Protein AF-A0A848LND6-F1 (afdb_monomer_lite)

Structure (mmCIF, N/CA/C/O backbone):
data_AF-A0A848LND6-F1
#
_entry.id   AF-A0A848LND6-F1
#
loop_
_atom_site.group_PDB
_atom_site.id
_atom_site.type_symbol
_atom_site.label_atom_id
_atom_site.label_alt_id
_atom_site.label_comp_id
_atom_site.label_asym_id
_atom_site.label_entity_id
_atom_site.label_seq_id
_atom_site.pdbx_PDB_ins_code
_atom_site.Cartn_x
_atom_site.Cartn_y
_atom_site.Cartn_z
_atom_site.occupancy
_atom_site.B_iso_or_equiv
_atom_site.auth_seq_id
_atom_site.auth_comp_id
_atom_site.auth_asym_id
_atom_site.auth_atom_id
_atom_site.pdbx_PDB_model_num
ATOM 1 N N . MET A 1 1 ? -24.160 -10.619 5.389 1.00 43.16 1 MET A N 1
ATOM 2 C CA . MET A 1 1 ? -23.537 -10.681 4.048 1.00 43.16 1 MET A CA 1
ATOM 3 C C . MET A 1 1 ? -22.967 -9.297 3.745 1.00 43.16 1 MET A C 1
ATOM 5 O O . MET A 1 1 ? -23.673 -8.498 3.158 1.00 43.16 1 MET A O 1
ATOM 9 N N . GLN A 1 2 ? -21.769 -8.965 4.237 1.00 47.16 2 GLN A N 1
ATOM 10 C CA . GLN A 1 2 ? -21.143 -7.640 4.015 1.00 47.16 2 GLN A CA 1
ATOM 11 C C . GLN A 1 2 ? -19.680 -7.740 3.547 1.00 47.16 2 GLN A C 1
ATOM 13 O O . GLN A 1 2 ? -19.241 -6.921 2.762 1.00 47.16 2 GLN A O 1
ATOM 18 N N . THR A 1 3 ? -18.988 -8.839 3.847 1.00 53.59 3 THR A N 1
ATOM 19 C CA . THR A 1 3 ? -17.534 -9.010 3.670 1.00 53.59 3 THR A CA 1
ATOM 20 C C . THR A 1 3 ? -16.976 -8.986 2.242 1.00 53.59 3 THR A C 1
ATOM 22 O O . THR A 1 3 ? -15.769 -9.099 2.075 1.00 53.59 3 THR A O 1
ATOM 25 N N . ARG A 1 4 ? -17.806 -8.889 1.196 1.00 54.22 4 ARG A N 1
ATOM 26 C CA . ARG A 1 4 ? -17.329 -8.899 -0.200 1.00 54.22 4 ARG A CA 1
ATOM 27 C C . ARG A 1 4 ? -17.141 -7.494 -0.779 1.00 54.22 4 ARG A C 1
ATOM 29 O O . ARG A 1 4 ? -16.405 -7.361 -1.746 1.00 54.22 4 ARG A O 1
ATOM 36 N N . SER A 1 5 ? -17.787 -6.483 -0.192 1.00 60.31 5 SER A N 1
ATOM 37 C CA . SER A 1 5 ? -17.669 -5.089 -0.638 1.00 60.31 5 SER A CA 1
ATOM 38 C C . SER A 1 5 ? -16.419 -4.425 -0.065 1.00 60.31 5 SER A C 1
ATOM 40 O O . SER A 1 5 ? -15.698 -3.761 -0.797 1.00 60.31 5 SER A O 1
ATOM 42 N N . ASP A 1 6 ? -16.110 -4.674 1.210 1.00 68.75 6 ASP A N 1
ATOM 43 C CA . ASP A 1 6 ? -15.001 -4.008 1.904 1.00 68.75 6 ASP A CA 1
ATOM 44 C C . ASP A 1 6 ? -13.634 -4.402 1.329 1.00 68.75 6 ASP A C 1
ATOM 46 O O . ASP A 1 6 ? -12.764 -3.560 1.125 1.00 68.75 6 ASP A O 1
ATOM 50 N N . THR A 1 7 ? -13.443 -5.681 0.986 1.00 71.12 7 THR A N 1
ATOM 51 C CA . THR A 1 7 ? -12.166 -6.160 0.429 1.00 71.12 7 THR A CA 1
ATOM 52 C C . THR A 1 7 ? -11.905 -5.647 -0.991 1.00 71.12 7 THR A C 1
ATOM 54 O O . THR A 1 7 ? -10.747 -5.530 -1.392 1.00 71.12 7 THR A O 1
ATOM 57 N N . ASP A 1 8 ? -12.960 -5.378 -1.762 1.00 75.44 8 ASP A N 1
ATOM 58 C CA . ASP A 1 8 ? -12.841 -4.813 -3.109 1.00 75.44 8 ASP A CA 1
ATOM 59 C C . ASP A 1 8 ? -12.484 -3.325 -3.019 1.00 75.44 8 ASP A C 1
ATOM 61 O O . ASP A 1 8 ? -11.500 -2.892 -3.612 1.00 75.44 8 ASP A O 1
ATOM 65 N N . SER A 1 9 ? -13.160 -2.584 -2.134 1.00 82.69 9 SER A N 1
ATOM 66 C CA . SER A 1 9 ? -12.864 -1.172 -1.869 1.00 82.69 9 SER A CA 1
ATOM 67 C C . SER A 1 9 ? -11.454 -0.938 -1.316 1.00 82.69 9 SER A C 1
ATOM 69 O O . SER A 1 9 ? -10.799 0.030 -1.699 1.00 82.69 9 SER A O 1
ATOM 71 N N . ILE A 1 10 ? -10.944 -1.829 -0.456 1.00 86.69 10 ILE A N 1
ATOM 72 C CA . ILE A 1 10 ? -9.559 -1.747 0.037 1.00 86.69 10 ILE A CA 1
ATOM 73 C C . ILE A 1 10 ? -8.568 -1.991 -1.098 1.00 86.69 10 ILE A C 1
ATOM 75 O O . ILE A 1 10 ? -7.595 -1.251 -1.224 1.00 86.69 10 ILE A O 1
ATOM 79 N N . LEU A 1 11 ? -8.814 -2.995 -1.944 1.00 87.94 11 LEU A N 1
ATOM 80 C CA . LEU A 1 11 ? -7.951 -3.256 -3.092 1.00 87.94 11 LEU A CA 1
ATOM 81 C C . LEU A 1 11 ? -7.933 -2.055 -4.043 1.00 87.94 11 LEU A C 1
ATOM 83 O O . LEU A 1 11 ? -6.856 -1.627 -4.449 1.00 87.94 11 LEU A O 1
ATOM 87 N N . GLU A 1 12 ? -9.089 -1.470 -4.354 1.00 88.50 12 GLU A N 1
ATOM 88 C CA . GLU A 1 12 ? -9.178 -0.258 -5.173 1.00 88.50 12 GLU A CA 1
ATOM 89 C C . GLU A 1 12 ? -8.412 0.916 -4.550 1.00 88.50 12 GLU A C 1
ATOM 91 O O . GLU A 1 12 ? -7.643 1.585 -5.244 1.00 88.50 12 GLU A O 1
ATOM 96 N N . ALA A 1 13 ? -8.557 1.142 -3.240 1.00 88.88 13 ALA A N 1
ATOM 97 C CA . ALA A 1 13 ? -7.839 2.196 -2.528 1.00 88.88 13 ALA A CA 1
ATOM 98 C C . ALA A 1 13 ? -6.320 1.979 -2.566 1.00 88.88 13 ALA A C 1
ATOM 100 O O . ALA A 1 13 ? -5.570 2.912 -2.861 1.00 88.88 13 ALA A O 1
ATOM 101 N N . VAL A 1 14 ? -5.867 0.745 -2.335 1.00 90.50 14 VAL A N 1
ATOM 102 C CA . VAL A 1 14 ? -4.450 0.370 -2.380 1.00 90.50 14 VAL A CA 1
ATOM 103 C C . VAL A 1 14 ? -3.893 0.522 -3.790 1.00 90.50 14 VAL A C 1
ATOM 105 O O . VAL A 1 14 ? -2.825 1.107 -3.960 1.00 90.50 14 VAL A O 1
ATOM 108 N N . VAL A 1 15 ? -4.609 0.071 -4.820 1.00 90.75 15 VAL A N 1
ATOM 109 C CA . VAL A 1 15 ? -4.204 0.227 -6.227 1.00 90.75 15 VAL A CA 1
ATOM 110 C C . VAL A 1 15 ? -4.138 1.706 -6.612 1.00 90.75 15 VAL A C 1
ATOM 112 O O . VAL A 1 15 ? -3.172 2.136 -7.247 1.00 90.75 15 VAL A O 1
ATOM 115 N N . ALA A 1 16 ? -5.116 2.511 -6.198 1.00 90.00 16 ALA A N 1
ATOM 116 C CA . ALA A 1 16 ? -5.124 3.949 -6.445 1.00 90.00 16 ALA A CA 1
ATOM 117 C C . ALA A 1 16 ? -3.959 4.660 -5.738 1.00 90.00 16 ALA A C 1
ATOM 119 O O . ALA A 1 16 ? -3.291 5.488 -6.358 1.00 90.00 16 ALA A O 1
ATOM 120 N N . ALA A 1 17 ? -3.678 4.316 -4.479 1.00 91.00 17 ALA A N 1
ATOM 121 C CA . ALA A 1 17 ? -2.545 4.852 -3.728 1.00 91.00 17 ALA A CA 1
ATOM 122 C C . ALA A 1 17 ? -1.205 4.418 -4.341 1.00 91.00 17 ALA A C 1
ATOM 124 O O . ALA A 1 17 ? -0.308 5.238 -4.508 1.00 91.00 17 ALA A O 1
ATOM 125 N N . THR A 1 18 ? -1.095 3.160 -4.776 1.00 90.06 18 THR A N 1
ATOM 126 C CA . THR A 1 18 ? 0.072 2.618 -5.495 1.00 90.06 18 THR A CA 1
ATOM 127 C C . THR A 1 18 ? 0.360 3.431 -6.751 1.00 90.06 18 THR A C 1
ATOM 129 O O . THR A 1 18 ? 1.496 3.844 -6.987 1.00 90.06 18 THR A O 1
ATOM 132 N N . ARG A 1 19 ? -0.681 3.725 -7.535 1.00 89.44 19 ARG A N 1
ATOM 133 C CA . ARG A 1 19 ? -0.572 4.543 -8.748 1.00 89.44 19 ARG A CA 1
ATOM 134 C C . ARG A 1 19 ? -0.210 5.997 -8.474 1.00 89.44 19 ARG A C 1
ATOM 136 O O . ARG A 1 19 ? 0.491 6.592 -9.281 1.00 89.44 19 ARG A O 1
ATOM 143 N N . ALA A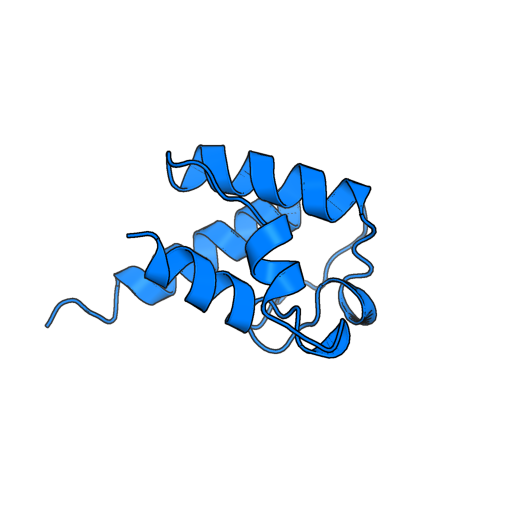 1 20 ? -0.671 6.565 -7.366 1.00 89.56 20 ALA A N 1
ATOM 144 C CA . ALA A 1 20 ? -0.338 7.935 -6.988 1.00 89.56 20 ALA A CA 1
ATOM 145 C C . ALA A 1 20 ? 1.088 8.055 -6.417 1.00 89.56 20 ALA A C 1
ATOM 147 O O . ALA A 1 20 ? 1.797 9.025 -6.689 1.00 89.56 20 ALA A O 1
ATOM 148 N N . ALA A 1 21 ? 1.526 7.050 -5.659 1.00 88.81 21 ALA A N 1
ATOM 149 C CA . ALA A 1 21 ? 2.826 7.030 -5.005 1.00 88.81 21 ALA A CA 1
ATOM 150 C C . ALA A 1 21 ? 3.978 6.721 -5.971 1.00 88.81 21 ALA A C 1
ATOM 152 O O . ALA A 1 21 ? 5.070 7.288 -5.834 1.00 88.81 21 ALA A O 1
ATOM 153 N N . CYS A 1 22 ? 3.744 5.841 -6.951 1.00 83.44 22 CYS A N 1
ATOM 154 C CA . CYS A 1 22 ? 4.761 5.461 -7.919 1.00 83.44 22 CYS A CA 1
ATOM 155 C C . CYS A 1 22 ? 4.830 6.447 -9.087 1.00 83.44 22 CYS A C 1
ATOM 157 O O . CYS A 1 22 ? 3.832 6.764 -9.727 1.00 83.44 22 CYS A O 1
ATOM 159 N N . LYS A 1 23 ? 6.045 6.894 -9.411 1.00 76.56 23 LYS A N 1
ATOM 160 C CA . LYS A 1 23 ? 6.314 7.701 -10.614 1.00 76.56 23 LYS A CA 1
ATOM 161 C C . LYS A 1 23 ? 6.724 6.862 -11.825 1.00 76.56 23 LYS A C 1
ATOM 163 O O . LYS A 1 23 ? 6.931 7.420 -12.902 1.00 76.56 23 LYS A O 1
ATOM 168 N N . LEU A 1 24 ? 6.896 5.555 -11.638 1.00 77.06 24 LEU A N 1
ATOM 169 C CA . LEU A 1 24 ? 7.280 4.627 -12.692 1.00 77.06 24 LEU A CA 1
ATOM 170 C C . LEU A 1 24 ? 6.042 4.151 -13.463 1.00 77.06 24 LEU A C 1
ATOM 172 O O . LEU A 1 24 ? 4.936 4.161 -12.918 1.00 77.06 24 LEU A O 1
ATOM 176 N N . PRO A 1 25 ? 6.209 3.733 -14.729 1.00 77.81 25 PRO A N 1
ATOM 177 C CA . PRO A 1 25 ? 5.140 3.074 -15.461 1.00 77.81 25 PRO A CA 1
ATOM 178 C C . PRO A 1 25 ? 4.784 1.758 -14.761 1.00 77.81 25 PRO A C 1
ATOM 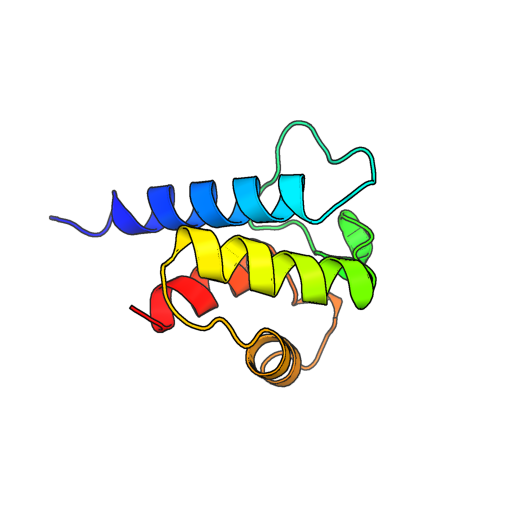180 O O . PRO A 1 25 ? 5.538 0.790 -14.813 1.00 77.81 25 PRO A O 1
ATOM 183 N N . LEU A 1 26 ? 3.636 1.749 -14.089 1.00 83.19 26 LEU A N 1
ATOM 184 C CA . LEU A 1 26 ? 3.074 0.558 -13.462 1.00 83.19 26 LEU A CA 1
ATOM 185 C C . LEU A 1 26 ? 2.348 -0.307 -14.502 1.00 83.19 26 LEU A C 1
ATOM 187 O O . LEU A 1 26 ? 1.863 0.224 -15.508 1.00 83.19 26 LEU A O 1
ATOM 191 N N . PRO A 1 27 ? 2.224 -1.622 -14.258 1.00 83.62 27 PRO A N 1
ATOM 192 C CA . PRO A 1 27 ? 1.420 -2.490 -15.104 1.00 83.62 27 PRO A CA 1
ATOM 193 C C . PRO A 1 27 ? -0.043 -2.028 -15.151 1.00 83.62 27 PRO A C 1
ATOM 195 O O . PRO A 1 27 ? -0.588 -1.468 -14.193 1.00 83.62 27 PRO A O 1
ATOM 198 N N . GLU A 1 28 ? -0.697 -2.292 -16.285 1.00 82.56 28 GLU A N 1
ATOM 199 C CA . GLU A 1 28 ? -2.110 -1.946 -16.491 1.00 82.56 28 GLU A CA 1
ATOM 200 C C . GLU A 1 28 ? -3.012 -2.632 -15.454 1.00 82.56 28 GLU A C 1
ATOM 202 O O . GLU A 1 28 ? -3.974 -2.031 -14.973 1.00 82.56 28 GLU A O 1
ATOM 207 N N . VAL A 1 29 ? -2.637 -3.848 -15.045 1.00 84.75 29 VAL A N 1
ATOM 208 C CA . VAL A 1 29 ? -3.320 -4.642 -14.023 1.00 84.75 29 VAL A CA 1
ATOM 209 C C . VAL A 1 29 ? -2.390 -4.842 -12.828 1.00 84.75 29 VAL A C 1
ATOM 211 O O . VAL A 1 29 ? -1.356 -5.493 -12.942 1.00 84.75 29 VAL A O 1
ATOM 214 N N . ILE A 1 30 ? -2.783 -4.301 -11.673 1.00 86.44 30 ILE A N 1
ATOM 215 C CA . ILE A 1 30 ? -2.099 -4.515 -10.393 1.00 86.44 30 ILE A CA 1
ATOM 216 C C . ILE A 1 30 ? -2.898 -5.552 -9.603 1.00 86.44 30 ILE A C 1
ATOM 218 O O . ILE A 1 30 ? -3.950 -5.254 -9.046 1.00 86.44 30 ILE A O 1
ATOM 222 N N . ASP A 1 31 ? -2.396 -6.782 -9.591 1.00 86.81 31 ASP A N 1
ATOM 223 C CA . ASP A 1 31 ? -2.912 -7.885 -8.777 1.00 86.81 31 ASP A CA 1
ATOM 224 C C . ASP A 1 31 ? -2.298 -7.929 -7.363 1.00 86.81 31 ASP A C 1
ATOM 226 O O . ASP A 1 31 ? -1.198 -7.419 -7.134 1.00 86.81 31 ASP A O 1
ATOM 230 N N . ARG A 1 32 ? -2.989 -8.602 -6.432 1.00 87.75 32 ARG A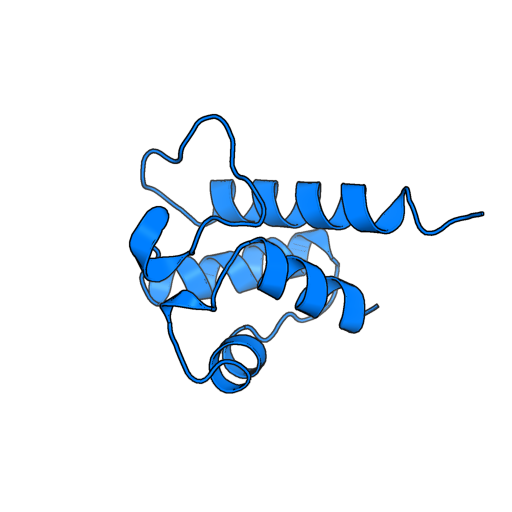 N 1
ATOM 231 C CA . ARG A 1 32 ? -2.551 -8.853 -5.048 1.00 87.75 32 ARG A CA 1
ATOM 232 C C . ARG A 1 32 ? -1.205 -9.571 -4.954 1.00 87.75 32 ARG A C 1
ATOM 234 O O . ARG A 1 32 ? -0.516 -9.393 -3.956 1.00 87.75 32 ARG A O 1
ATOM 241 N N . GLY A 1 33 ? -0.837 -10.367 -5.955 1.00 87.62 33 GLY A N 1
ATOM 242 C CA . GLY A 1 33 ? 0.442 -11.074 -5.995 1.00 87.62 33 GLY A CA 1
ATOM 243 C C . GLY A 1 33 ? 1.659 -10.204 -6.323 1.00 87.62 33 GLY A C 1
ATOM 244 O O . GLY A 1 33 ? 2.781 -10.672 -6.140 1.00 87.62 33 GLY A O 1
ATOM 245 N N . HIS A 1 34 ? 1.483 -8.962 -6.791 1.00 89.75 34 HIS A N 1
ATOM 246 C CA . HIS A 1 34 ? 2.627 -8.119 -7.142 1.00 89.75 34 HIS A CA 1
ATOM 247 C C . HIS A 1 34 ? 3.347 -7.619 -5.895 1.00 89.75 34 HIS A C 1
ATOM 249 O O . HIS A 1 34 ? 2.739 -7.051 -4.984 1.00 89.75 34 HIS A O 1
ATOM 255 N N . CYS A 1 35 ? 4.663 -7.806 -5.887 1.00 89.56 35 CYS A N 1
ATOM 256 C CA . CYS A 1 35 ? 5.539 -7.285 -4.852 1.00 89.56 35 CYS A CA 1
ATOM 257 C C . CYS A 1 35 ? 5.881 -5.820 -5.134 1.00 89.56 35 CYS A C 1
ATOM 259 O O . CYS A 1 35 ? 6.345 -5.474 -6.221 1.00 89.56 35 CYS A O 1
ATOM 261 N N . PHE A 1 36 ? 5.720 -4.960 -4.131 1.00 88.50 36 PHE A N 1
ATOM 262 C CA . PHE A 1 36 ? 6.056 -3.547 -4.247 1.00 88.50 36 PHE A CA 1
ATOM 263 C C . PHE A 1 36 ? 7.527 -3.343 -4.593 1.00 88.50 36 PHE A C 1
ATOM 265 O O . PHE A 1 36 ? 7.832 -2.589 -5.509 1.00 88.50 36 PHE A O 1
ATOM 272 N N . VAL A 1 37 ? 8.435 -4.042 -3.914 1.00 86.25 37 VAL A N 1
ATOM 273 C CA . VAL A 1 37 ? 9.880 -3.834 -4.073 1.00 86.25 37 VAL A CA 1
ATOM 274 C C . VAL A 1 37 ? 10.399 -4.463 -5.366 1.00 86.25 37 VAL A C 1
ATOM 276 O O . VAL A 1 37 ? 11.093 -3.803 -6.134 1.00 86.25 37 VAL A O 1
ATOM 279 N N . THR A 1 38 ? 10.073 -5.732 -5.627 1.00 84.88 38 THR A N 1
ATOM 280 C CA . THR A 1 38 ? 10.694 -6.483 -6.730 1.00 84.88 38 THR A CA 1
ATOM 281 C C . THR A 1 38 ? 9.949 -6.373 -8.053 1.00 84.88 38 THR A C 1
ATOM 283 O O . THR A 1 38 ? 10.585 -6.461 -9.097 1.00 84.88 38 THR A O 1
ATOM 286 N N . ASP A 1 39 ? 8.624 -6.229 -8.022 1.00 85.69 39 ASP A N 1
ATOM 287 C CA . ASP A 1 39 ? 7.798 -6.210 -9.233 1.00 85.69 39 ASP A CA 1
ATOM 288 C C . ASP A 1 39 ? 7.480 -4.774 -9.662 1.00 85.69 39 ASP A C 1
ATOM 290 O O . ASP A 1 39 ? 7.726 -4.380 -10.800 1.00 85.69 39 ASP A O 1
ATOM 294 N N . LEU A 1 40 ? 7.035 -3.954 -8.706 1.00 85.00 40 LEU A N 1
ATOM 295 C CA . LEU A 1 40 ? 6.658 -2.561 -8.956 1.00 85.00 40 LEU A CA 1
ATOM 296 C C . LEU A 1 40 ? 7.824 -1.569 -8.796 1.00 85.00 40 LEU A C 1
ATOM 298 O O . LEU A 1 40 ? 7.666 -0.391 -9.122 1.00 85.00 40 LEU A O 1
ATOM 302 N N . GLY A 1 41 ? 8.979 -2.014 -8.289 1.00 86.00 41 GLY A N 1
ATOM 303 C CA . GLY A 1 41 ? 10.175 -1.182 -8.127 1.00 86.00 41 GLY A CA 1
ATOM 304 C C . GLY A 1 41 ? 10.015 -0.048 -7.109 1.00 86.00 41 GLY A C 1
ATOM 305 O O . GLY A 1 41 ? 10.528 1.050 -7.317 1.00 86.00 41 GLY A O 1
ATOM 306 N N . PHE A 1 42 ? 9.257 -0.263 -6.034 1.00 88.44 42 PHE A N 1
ATOM 307 C CA . PHE A 1 42 ? 9.090 0.722 -4.972 1.00 88.44 42 PHE A CA 1
ATOM 308 C C . PHE A 1 42 ? 10.348 0.813 -4.113 1.00 88.44 42 PHE A C 1
ATOM 310 O O . PHE A 1 42 ? 10.685 -0.106 -3.368 1.00 88.44 42 PHE A O 1
ATOM 317 N N . ASP A 1 43 ? 10.975 1.983 -4.149 1.00 86.81 43 ASP A N 1
ATOM 318 C CA . ASP A 1 43 ? 11.979 2.386 -3.172 1.00 86.81 43 ASP A CA 1
ATOM 319 C C . ASP A 1 43 ? 11.334 2.917 -1.882 1.00 86.81 43 ASP A C 1
ATOM 321 O O . ASP A 1 43 ? 10.144 3.245 -1.830 1.00 86.81 43 ASP A O 1
ATOM 325 N N . SER A 1 44 ? 12.153 3.112 -0.848 1.00 84.31 44 SER A N 1
ATOM 326 C CA . SER A 1 44 ? 11.750 3.682 0.447 1.00 84.31 44 SER A CA 1
ATOM 327 C C . SER A 1 44 ? 10.974 5.003 0.330 1.00 84.31 44 SER A C 1
ATOM 329 O O . SER A 1 44 ? 10.030 5.236 1.082 1.00 84.31 44 SER A O 1
ATOM 331 N N . MET A 1 45 ? 11.300 5.853 -0.651 1.00 87.75 45 MET A N 1
ATOM 332 C CA . MET A 1 45 ? 10.554 7.093 -0.909 1.00 87.75 45 MET A CA 1
ATOM 333 C C . MET A 1 45 ? 9.149 6.837 -1.480 1.00 87.75 45 MET A C 1
ATOM 335 O O . MET A 1 45 ? 8.202 7.541 -1.128 1.00 87.75 45 MET A O 1
ATOM 339 N N . SER A 1 46 ? 9.009 5.855 -2.373 1.00 89.25 46 SER A N 1
ATOM 340 C CA . SER A 1 46 ? 7.720 5.477 -2.962 1.00 89.25 46 SER A CA 1
ATOM 341 C C . SER A 1 46 ? 6.819 4.829 -1.914 1.00 89.25 46 SER A C 1
ATOM 343 O O . SER A 1 46 ? 5.630 5.120 -1.875 1.00 89.25 46 SER A O 1
ATOM 345 N N . ILE A 1 47 ? 7.391 4.034 -1.007 1.00 88.12 47 ILE A N 1
ATOM 346 C CA . ILE A 1 47 ? 6.692 3.483 0.160 1.00 88.12 47 ILE A CA 1
ATOM 347 C C . ILE A 1 47 ? 6.229 4.599 1.105 1.00 88.12 47 ILE A C 1
ATOM 349 O O . ILE A 1 47 ? 5.062 4.640 1.473 1.00 88.12 47 ILE A O 1
ATOM 353 N N . ALA A 1 48 ? 7.090 5.559 1.450 1.00 88.25 48 ALA A N 1
ATOM 354 C CA . ALA A 1 48 ? 6.683 6.677 2.305 1.00 88.25 48 ALA A CA 1
ATOM 355 C C . ALA A 1 48 ? 5.545 7.505 1.677 1.00 88.25 48 ALA A C 1
ATOM 357 O O . ALA A 1 48 ? 4.626 7.935 2.368 1.00 88.25 48 ALA A O 1
ATOM 358 N N . ARG A 1 49 ? 5.562 7.695 0.351 1.00 90.44 49 ARG A N 1
ATOM 359 C CA . ARG A 1 49 ? 4.435 8.302 -0.373 1.00 90.44 49 ARG A CA 1
ATOM 360 C C . ARG A 1 49 ? 3.183 7.439 -0.343 1.00 90.44 49 ARG A C 1
ATOM 362 O O . ARG A 1 49 ? 2.099 7.980 -0.183 1.00 90.44 49 ARG A O 1
ATOM 369 N N . LEU A 1 50 ? 3.331 6.127 -0.501 1.00 91.19 50 LEU A N 1
ATOM 370 C CA . LEU A 1 50 ? 2.219 5.185 -0.455 1.00 91.19 50 LEU A CA 1
ATOM 371 C C . LEU A 1 50 ? 1.477 5.275 0.876 1.00 91.19 50 LEU A C 1
ATOM 373 O O . LEU A 1 50 ? 0.253 5.299 0.863 1.00 91.19 50 LEU A O 1
ATOM 377 N N . ALA A 1 51 ? 2.206 5.388 1.990 1.00 90.25 51 ALA A N 1
ATOM 378 C CA . ALA A 1 51 ? 1.621 5.611 3.309 1.00 90.25 51 ALA A CA 1
ATOM 379 C C . ALA A 1 51 ? 0.725 6.857 3.311 1.00 90.25 51 ALA A C 1
ATOM 381 O O . ALA A 1 51 ? -0.459 6.749 3.598 1.00 90.25 51 ALA A O 1
ATOM 382 N N . LEU A 1 52 ? 1.252 8.009 2.882 1.00 90.06 52 LEU A N 1
ATOM 383 C CA . LEU A 1 52 ? 0.502 9.273 2.839 1.00 90.06 52 LEU A CA 1
ATOM 384 C C . LEU A 1 52 ? -0.744 9.196 1.941 1.00 90.06 52 LEU A C 1
ATOM 386 O O . LEU A 1 52 ? -1.813 9.686 2.292 1.00 90.06 52 LEU A O 1
ATOM 390 N N . GLU A 1 53 ? -0.611 8.566 0.775 1.00 92.12 53 GLU A N 1
ATOM 391 C CA . GLU A 1 53 ? -1.712 8.373 -0.170 1.00 92.12 53 GLU A CA 1
ATOM 392 C C . GLU A 1 53 ? -2.787 7.427 0.389 1.00 92.12 53 GLU A C 1
ATOM 394 O O . GLU A 1 53 ? -3.981 7.619 0.144 1.00 92.12 53 GLU A O 1
ATOM 399 N N . LEU A 1 54 ? -2.388 6.399 1.138 1.00 90.12 54 LEU A N 1
ATOM 400 C CA . LEU A 1 54 ? -3.324 5.527 1.836 1.00 90.12 54 LEU A CA 1
ATOM 401 C C . LEU A 1 54 ? -4.025 6.280 2.957 1.00 90.12 54 LEU A C 1
ATOM 403 O O . LEU A 1 54 ? -5.245 6.225 3.003 1.00 90.12 54 LEU A O 1
ATOM 407 N N . GLU A 1 55 ? -3.295 7.008 3.802 1.00 90.75 55 GLU A N 1
ATOM 408 C CA . GLU A 1 55 ? -3.852 7.794 4.910 1.00 90.75 55 GLU A CA 1
ATOM 409 C C . GLU A 1 55 ? -4.960 8.740 4.450 1.00 90.75 55 GLU A C 1
ATOM 411 O O . GLU A 1 55 ? -6.027 8.793 5.062 1.00 90.75 55 GLU A O 1
ATOM 416 N N . ASP A 1 56 ? -4.745 9.423 3.326 1.00 88.56 56 ASP A N 1
ATOM 417 C CA . ASP A 1 56 ? -5.750 10.287 2.708 1.00 88.56 56 ASP A CA 1
ATOM 418 C C . ASP A 1 56 ? -6.997 9.506 2.254 1.00 88.56 56 ASP A C 1
ATOM 420 O O . ASP A 1 56 ? -8.122 9.975 2.395 1.00 88.56 56 ASP A O 1
ATOM 424 N N . ARG A 1 57 ? -6.842 8.272 1.771 1.00 86.12 57 ARG A N 1
ATOM 425 C CA . ARG A 1 57 ? -7.969 7.457 1.282 1.00 86.12 57 ARG A CA 1
ATOM 426 C C . ARG A 1 57 ? -8.724 6.742 2.395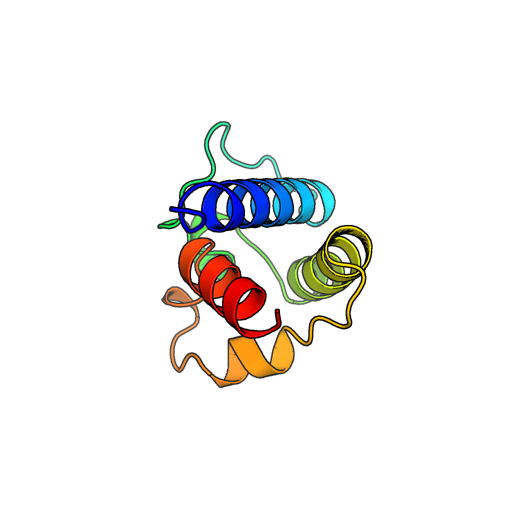 1.00 86.12 57 ARG A C 1
ATOM 428 O O . ARG A 1 57 ? -9.949 6.672 2.348 1.00 86.12 57 ARG A O 1
ATOM 435 N N . VAL A 1 58 ? -8.006 6.200 3.375 1.00 83.06 58 VAL A N 1
ATOM 436 C CA . VAL A 1 58 ? -8.584 5.450 4.498 1.00 83.06 58 VAL A CA 1
ATOM 437 C C . VAL A 1 58 ? -8.934 6.346 5.686 1.00 83.06 58 VAL A C 1
ATOM 439 O O . VAL A 1 58 ? -9.563 5.877 6.628 1.00 83.06 58 VAL A O 1
ATOM 442 N N . GLN A 1 59 ? -8.579 7.637 5.632 1.00 84.25 59 GLN A N 1
ATOM 443 C CA . GLN A 1 59 ? -8.855 8.645 6.665 1.00 84.25 59 GLN A CA 1
ATOM 444 C C . GLN A 1 59 ? -8.343 8.237 8.060 1.00 84.25 59 GLN A C 1
ATOM 446 O O . GLN A 1 59 ? -8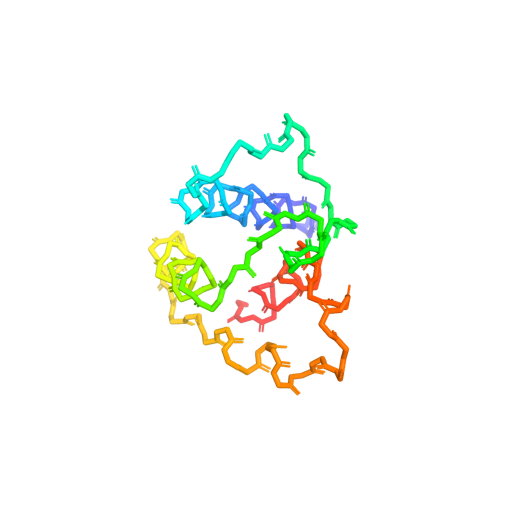.898 8.627 9.088 1.00 84.25 59 GLN A O 1
ATOM 451 N N . GLN A 1 60 ? -7.267 7.451 8.098 1.00 83.94 60 GLN A N 1
ATOM 452 C CA . GLN A 1 60 ? -6.631 6.933 9.308 1.00 83.94 60 GLN A CA 1
ATOM 453 C C . GLN A 1 60 ? -5.117 6.834 9.091 1.00 83.94 60 GLN A C 1
ATOM 455 O O . GLN A 1 60 ? -4.699 6.640 7.951 1.00 83.94 60 GLN A O 1
ATOM 460 N N . PRO A 1 61 ? -4.294 6.948 10.146 1.00 83.88 61 PRO A N 1
ATOM 461 C CA . PRO A 1 61 ? -2.844 6.810 10.031 1.00 83.88 61 PRO A CA 1
ATOM 462 C C . PRO A 1 61 ? -2.456 5.395 9.576 1.00 83.88 61 PRO A C 1
ATOM 464 O O . PRO A 1 61 ? -2.942 4.407 10.129 1.00 83.88 61 PRO A O 1
ATOM 467 N N . VAL A 1 62 ? -1.562 5.294 8.591 1.00 86.50 62 VAL A N 1
ATOM 468 C CA . VAL A 1 62 ? -1.110 4.027 7.997 1.00 86.50 62 VAL A CA 1
ATOM 469 C C . VAL A 1 62 ? 0.404 3.949 8.122 1.00 86.50 62 VAL A C 1
ATOM 471 O O . VAL A 1 62 ? 1.158 4.475 7.305 1.00 86.50 62 VAL A O 1
ATOM 474 N N . LEU A 1 63 ? 0.857 3.247 9.159 1.00 86.06 63 LEU A N 1
ATOM 475 C CA . LEU A 1 63 ? 2.276 3.075 9.452 1.00 86.06 63 LEU A CA 1
ATOM 476 C C . LEU A 1 63 ? 2.843 1.885 8.678 1.00 86.06 63 LEU A C 1
ATOM 478 O O . LEU A 1 63 ? 2.896 0.762 9.174 1.00 86.06 63 LEU A O 1
ATOM 482 N N . LEU A 1 64 ? 3.304 2.137 7.452 1.00 86.62 64 LEU A N 1
ATOM 483 C CA . LEU A 1 64 ? 3.914 1.086 6.633 1.00 86.62 64 LEU A CA 1
ATOM 484 C C . LEU A 1 64 ? 5.207 0.521 7.233 1.00 86.62 64 LEU A C 1
ATOM 486 O O . LEU A 1 64 ? 5.564 -0.601 6.896 1.00 86.62 64 LEU A O 1
ATOM 490 N N . ASP A 1 65 ? 5.880 1.239 8.138 1.00 85.81 65 ASP A N 1
ATOM 491 C CA . ASP A 1 65 ? 7.021 0.704 8.891 1.00 85.81 65 ASP A CA 1
ATOM 492 C C . ASP A 1 65 ? 6.653 -0.555 9.692 1.00 85.81 65 ASP A C 1
ATOM 494 O O . ASP A 1 65 ? 7.441 -1.495 9.745 1.00 85.81 65 ASP A O 1
ATOM 498 N N . ASP A 1 66 ? 5.451 -0.601 10.273 1.00 85.88 66 ASP A N 1
ATOM 499 C CA . ASP A 1 66 ? 4.976 -1.747 11.057 1.00 85.88 66 ASP A CA 1
ATOM 500 C C . ASP A 1 66 ? 4.630 -2.931 10.143 1.00 85.88 66 ASP A C 1
ATOM 502 O O . ASP A 1 66 ? 5.028 -4.066 10.398 1.00 85.88 66 ASP A O 1
ATOM 506 N N . TRP A 1 67 ? 3.994 -2.648 9.003 1.00 88.62 67 TRP A N 1
ATOM 507 C CA . TRP A 1 67 ? 3.754 -3.639 7.953 1.00 88.62 67 TRP A CA 1
ATOM 508 C C . TRP A 1 67 ? 5.062 -4.225 7.400 1.00 88.62 67 TRP A C 1
ATOM 510 O O . TRP A 1 67 ? 5.176 -5.439 7.245 1.00 88.62 67 TRP A O 1
ATOM 520 N N . ILE A 1 68 ? 6.072 -3.386 7.159 1.00 87.38 68 ILE A N 1
ATOM 521 C CA . ILE A 1 68 ? 7.389 -3.828 6.686 1.00 87.38 68 ILE A CA 1
ATOM 522 C C . ILE A 1 68 ? 8.112 -4.636 7.759 1.00 87.38 68 ILE A C 1
ATOM 524 O O . ILE A 1 68 ? 8.721 -5.650 7.441 1.00 87.38 68 ILE A O 1
ATOM 528 N N . ALA A 1 69 ? 8.028 -4.223 9.024 1.00 86.69 69 ALA A N 1
ATOM 529 C CA . ALA A 1 69 ? 8.608 -4.964 10.139 1.00 86.69 69 ALA A CA 1
ATOM 530 C C . ALA A 1 69 ? 7.898 -6.304 10.401 1.00 86.69 69 ALA A C 1
ATOM 532 O O . ALA A 1 69 ? 8.520 -7.232 10.919 1.00 86.69 69 ALA A O 1
ATOM 533 N N . SER A 1 70 ? 6.614 -6.414 10.048 1.00 84.69 70 SER A N 1
ATOM 534 C CA . SER A 1 70 ? 5.836 -7.648 10.164 1.00 84.69 70 SER A CA 1
ATOM 535 C C . SER A 1 70 ? 6.260 -8.716 9.153 1.00 84.69 70 SER A C 1
ATOM 537 O O . SER A 1 70 ? 5.997 -9.897 9.388 1.00 84.69 70 SER A O 1
ATOM 539 N N . GLU A 1 71 ? 6.893 -8.333 8.043 1.00 84.50 71 GLU A N 1
ATOM 540 C CA . GLU A 1 71 ? 7.312 -9.256 6.992 1.00 84.50 71 GLU A CA 1
ATOM 541 C C . GLU A 1 71 ? 8.838 -9.454 7.019 1.00 84.50 71 GLU A C 1
ATOM 543 O O . GLU A 1 71 ? 9.598 -8.497 6.865 1.00 84.50 71 GLU A O 1
ATOM 548 N N . PRO A 1 72 ? 9.334 -10.693 7.190 1.00 75.44 72 PRO A N 1
ATOM 549 C CA . PRO A 1 72 ? 10.773 -10.955 7.255 1.00 75.44 72 PRO A CA 1
ATOM 550 C C . PRO A 1 72 ? 11.470 -10.791 5.898 1.00 75.44 72 PRO A C 1
ATOM 552 O O . PRO A 1 72 ? 12.684 -10.587 5.852 1.00 75.44 72 PRO A O 1
ATOM 555 N N . ASP A 1 73 ? 10.711 -10.876 4.803 1.00 81.75 73 ASP A N 1
ATOM 556 C CA . ASP A 1 73 ? 11.223 -10.851 3.441 1.00 81.75 73 ASP A CA 1
ATOM 557 C C . ASP A 1 73 ? 10.603 -9.703 2.628 1.00 81.75 73 ASP A C 1
ATOM 559 O O . ASP A 1 73 ? 9.378 -9.574 2.561 1.00 81.75 73 ASP A O 1
ATOM 563 N N . PRO A 1 74 ? 11.413 -8.911 1.900 1.00 77.50 74 PRO A N 1
ATOM 564 C CA . PRO A 1 74 ? 10.902 -7.825 1.063 1.00 77.50 74 PRO A CA 1
ATOM 565 C C . PRO A 1 74 ? 10.039 -8.330 -0.102 1.00 77.50 74 PRO A C 1
ATOM 567 O O . PRO A 1 74 ? 9.245 -7.571 -0.648 1.00 77.50 74 PRO A O 1
ATOM 570 N N . SER A 1 75 ? 10.160 -9.608 -0.474 1.00 82.94 75 SER A N 1
ATOM 571 C CA . SER A 1 75 ? 9.304 -10.262 -1.470 1.00 82.94 75 SER A CA 1
ATOM 572 C C . SER A 1 75 ? 7.87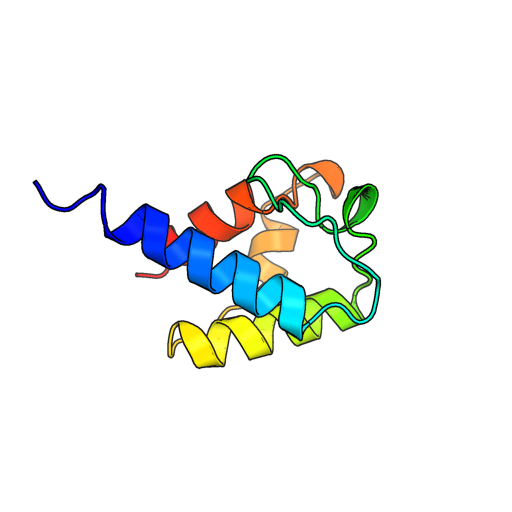7 -10.511 -0.966 1.00 82.94 75 SER A C 1
ATOM 574 O O . SER A 1 75 ? 6.965 -10.632 -1.782 1.00 82.94 75 SER A O 1
ATOM 576 N N . ALA A 1 76 ? 7.659 -10.547 0.353 1.00 85.44 76 ALA A N 1
ATOM 577 C CA . ALA A 1 76 ? 6.339 -10.699 0.964 1.00 85.44 76 ALA A CA 1
ATOM 578 C C . ALA A 1 76 ? 5.563 -9.369 1.058 1.00 85.44 76 ALA A C 1
ATOM 580 O O . ALA A 1 76 ? 4.349 -9.364 1.288 1.00 85.44 76 ALA A O 1
ATOM 581 N N . LEU A 1 77 ? 6.230 -8.238 0.793 1.00 89.88 77 LEU A N 1
ATOM 582 C CA . LEU A 1 77 ? 5.621 -6.911 0.679 1.00 89.88 77 LEU A CA 1
ATOM 583 C C . LEU A 1 77 ? 4.843 -6.802 -0.633 1.00 89.88 77 LEU A C 1
ATOM 585 O O . LEU A 1 77 ? 5.297 -6.218 -1.618 1.00 89.88 77 LEU A O 1
ATOM 589 N N . THR A 1 78 ? 3.668 -7.418 -0.655 1.00 92.00 78 THR A N 1
ATOM 590 C CA . THR A 1 78 ? 2.786 -7.512 -1.814 1.00 92.00 78 THR A CA 1
ATOM 591 C C . THR A 1 78 ? 1.571 -6.614 -1.654 1.00 92.00 78 THR A C 1
ATOM 593 O O . THR A 1 78 ? 1.184 -6.237 -0.546 1.00 92.00 78 THR A O 1
ATOM 596 N N . VAL A 1 79 ? 0.915 -6.298 -2.769 1.00 91.00 79 VAL A N 1
ATOM 597 C CA . VAL A 1 79 ? -0.372 -5.584 -2.770 1.00 91.00 79 VAL A CA 1
ATOM 598 C C . VAL A 1 79 ? -1.386 -6.306 -1.879 1.00 91.00 79 VAL A C 1
ATOM 600 O O . VAL A 1 79 ? -2.129 -5.663 -1.142 1.00 91.00 79 VAL A O 1
ATOM 603 N N . GLY A 1 80 ? -1.383 -7.640 -1.886 1.00 90.75 80 GLY A N 1
ATOM 604 C CA . GLY A 1 80 ? -2.231 -8.464 -1.032 1.00 90.75 80 GLY A CA 1
ATOM 605 C C . GLY A 1 80 ? -1.919 -8.332 0.458 1.00 90.75 80 GLY A C 1
ATOM 606 O O . GLY A 1 80 ? -2.853 -8.163 1.243 1.00 90.75 80 GLY A O 1
ATOM 607 N N . SER A 1 81 ? -0.643 -8.377 0.863 1.00 90.69 81 SER A N 1
ATOM 608 C CA . SER A 1 81 ? -0.285 -8.221 2.281 1.00 90.69 81 SER A CA 1
ATOM 609 C C . SER A 1 81 ? -0.612 -6.820 2.791 1.00 90.69 81 SER A C 1
ATOM 611 O O . SER A 1 81 ? -1.150 -6.688 3.888 1.00 90.69 81 SER A O 1
ATOM 613 N N . LEU A 1 82 ? -0.434 -5.793 1.958 1.00 90.06 82 LEU A N 1
ATOM 614 C CA . LEU A 1 82 ? -0.859 -4.433 2.276 1.00 90.06 82 LEU A CA 1
ATOM 615 C C . LEU A 1 82 ? -2.384 -4.303 2.395 1.00 90.06 82 LEU A C 1
ATOM 617 O O . LEU A 1 82 ? -2.871 -3.675 3.330 1.00 90.06 82 LEU A O 1
ATOM 621 N N . CYS A 1 83 ? -3.152 -4.920 1.492 1.00 90.06 83 CYS A N 1
ATOM 622 C CA . CYS A 1 83 ? -4.613 -4.953 1.607 1.00 90.06 83 CYS A CA 1
ATOM 623 C C . CYS A 1 83 ? -5.052 -5.596 2.926 1.00 90.06 83 CYS A C 1
ATOM 625 O O . CYS A 1 83 ? -5.956 -5.086 3.579 1.00 90.06 83 CYS A O 1
ATOM 627 N N . ASN A 1 84 ? -4.411 -6.697 3.327 1.00 89.00 84 ASN A N 1
ATOM 628 C CA . ASN A 1 84 ? -4.708 -7.363 4.594 1.00 89.00 84 ASN A CA 1
ATOM 629 C C . ASN A 1 84 ? -4.346 -6.482 5.795 1.00 89.00 84 ASN A C 1
ATOM 631 O O . ASN A 1 84 ? -5.115 -6.423 6.748 1.00 89.00 84 ASN A O 1
ATOM 635 N N . TYR A 1 85 ? -3.211 -5.782 5.734 1.00 89.12 85 TYR A N 1
ATOM 636 C CA . TYR A 1 85 ? -2.797 -4.839 6.769 1.00 89.12 85 TYR A CA 1
ATOM 637 C C . TYR A 1 85 ? -3.813 -3.701 6.922 1.00 89.12 85 TYR A C 1
ATOM 639 O O . TYR A 1 85 ? -4.310 -3.463 8.016 1.00 89.12 85 TYR A O 1
ATOM 647 N N . VAL A 1 86 ? -4.210 -3.063 5.817 1.00 87.75 86 VAL A N 1
ATOM 648 C CA . VAL A 1 86 ? -5.227 -2.000 5.818 1.00 87.75 86 VAL A CA 1
ATOM 649 C C . VAL A 1 86 ? -6.582 -2.519 6.305 1.00 87.75 86 VAL A C 1
ATOM 651 O O . VAL A 1 86 ? -7.248 -1.841 7.081 1.00 87.75 86 VAL A O 1
ATOM 654 N N . ALA A 1 87 ? -6.972 -3.731 5.906 1.00 86.12 87 ALA A N 1
ATOM 655 C CA . ALA A 1 87 ? -8.196 -4.373 6.380 1.00 86.12 87 ALA A CA 1
ATOM 656 C C . ALA A 1 87 ? -8.174 -4.689 7.881 1.00 86.12 87 ALA A C 1
ATOM 658 O O . ALA A 1 87 ? -9.237 -4.796 8.476 1.00 86.12 87 ALA A O 1
ATOM 659 N N . ALA A 1 88 ? -6.995 -4.865 8.481 1.00 85.00 88 ALA A N 1
ATOM 660 C CA . ALA A 1 88 ? -6.842 -5.109 9.912 1.00 85.00 88 ALA A CA 1
ATOM 661 C C . ALA A 1 88 ? -6.834 -3.818 10.751 1.00 85.00 88 ALA A C 1
ATOM 663 O O . ALA A 1 88 ? -6.950 -3.895 11.973 1.00 85.00 88 ALA A O 1
ATOM 664 N N . LEU A 1 89 ? -6.675 -2.648 10.118 1.00 79.38 89 LEU A N 1
ATOM 665 C CA . LEU A 1 89 ? -6.722 -1.345 10.788 1.00 79.38 89 LEU A CA 1
ATOM 666 C C . LEU A 1 89 ? -8.159 -0.843 11.035 1.00 79.38 89 LEU A C 1
ATOM 668 O O . LEU A 1 89 ? -8.343 0.006 11.907 1.00 79.38 89 LEU A O 1
ATOM 672 N N . GLY A 1 90 ? -9.144 -1.331 10.267 1.00 62.78 90 GLY A N 1
ATOM 673 C CA . GLY A 1 90 ? -10.575 -0.995 10.382 1.00 62.78 90 GLY A CA 1
ATOM 674 C C . GLY A 1 90 ? -11.408 -2.108 11.008 1.00 62.78 90 GLY A C 1
ATOM 675 O O . GLY A 1 90 ? -12.481 -1.778 11.562 1.00 62.78 90 GLY A O 1
#

Sequence (90 aa):
MQTRSDTDSILEAVVAATRAACKLPLPEVIDRGHCFVTDLGFDSMSIARLALELEDRVQQPVLLDDWIASEPDPSALTVGSLCNYVAALG

InterPro domains:
  IPR036736 ACP-like superfamily [G3DSA:1.10.1200.10] (3-88)
  IPR036736 ACP-like superfamily [SSF47336] (6-89)

Radius of gyration: 12.13 Å; chains: 1; bounding box: 36×21×28 Å

Secondary structure (DSSP, 8-state):
--HHHHHHHHHHHHHHHHHHH--S---SS--TT-BTTTTS---HHHHHHHHHHHHHHHTS---HHHHHHH-SSGGG-BHHHHHHHHHHH-

Foldseek 3Di:
DPVPVLLVLLLVQLVVLLVVLDPDDDDPDADQQAQCCPRVVDDPSSLVSSQVSSCVVLVHHDDVVVLVVVDPDSSNRGSNSSSVSSVVVD

Organism: NCBI:txid394095

pLDDT: mean 83.99, std 9.43, range [43.16, 92.12]